Protein AF-A0A951KJ45-F1 (afdb_monomer_lite)

Radius of gyration: 13.0 Å; chains: 1; bounding box: 36×21×33 Å

pLDDT: mean 95.5, std 2.92, range [80.25, 98.19]

Structure (mmCIF, N/CA/C/O backbone):
data_AF-A0A951KJ45-F1
#
_entry.id   AF-A0A951KJ45-F1
#
loop_
_atom_site.group_PDB
_atom_site.id
_atom_site.type_symbol
_atom_site.label_atom_id
_atom_site.label_alt_id
_atom_site.label_comp_id
_atom_site.label_asym_id
_atom_site.label_entity_id
_atom_site.label_seq_id
_atom_site.pdbx_PDB_ins_code
_atom_site.Cartn_x
_atom_site.Cartn_y
_atom_site.Cartn_z
_atom_site.occupancy
_atom_site.B_iso_or_equiv
_atom_site.auth_seq_id
_atom_site.auth_comp_id
_atom_site.auth_asym_id
_atom_site.auth_atom_id
_atom_site.pdbx_PDB_model_num
ATOM 1 N N . MET A 1 1 ? -23.071 1.310 10.104 1.00 84.56 1 MET A N 1
ATOM 2 C CA . MET A 1 1 ? -21.970 0.737 9.303 1.00 84.56 1 MET A CA 1
ATOM 3 C C . MET A 1 1 ? -21.023 1.867 8.953 1.00 84.56 1 MET A C 1
ATOM 5 O O . MET A 1 1 ? -21.509 2.888 8.486 1.00 84.56 1 MET A O 1
ATOM 9 N N . ILE A 1 2 ? -19.728 1.730 9.236 1.00 94.19 2 ILE A N 1
ATOM 10 C CA . ILE A 1 2 ? -18.716 2.696 8.782 1.00 94.19 2 ILE A CA 1
ATOM 11 C C . ILE A 1 2 ? -18.226 2.206 7.420 1.00 94.19 2 ILE A C 1
ATOM 13 O O . ILE A 1 2 ? -17.958 1.015 7.271 1.00 94.19 2 ILE A O 1
ATOM 17 N N . ILE A 1 3 ? -18.158 3.096 6.432 1.00 94.06 3 ILE A N 1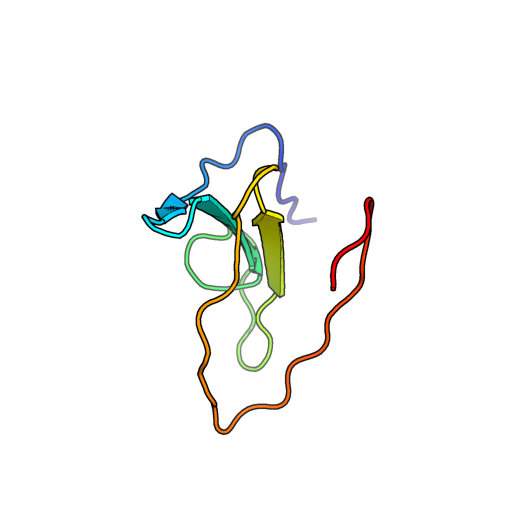
ATOM 18 C CA . ILE A 1 3 ? -17.725 2.779 5.066 1.00 94.06 3 ILE A CA 1
ATOM 19 C C . ILE A 1 3 ? -16.546 3.683 4.722 1.00 94.06 3 ILE A C 1
ATOM 21 O O . ILE A 1 3 ? -16.617 4.894 4.925 1.00 94.06 3 ILE A O 1
ATOM 25 N N . ALA A 1 4 ? -15.483 3.090 4.190 1.00 94.44 4 ALA A N 1
ATOM 26 C CA . ALA A 1 4 ? -14.362 3.798 3.591 1.00 94.44 4 ALA A CA 1
ATOM 27 C C . ALA A 1 4 ? -14.488 3.699 2.061 1.00 94.44 4 ALA A C 1
ATOM 29 O O . ALA A 1 4 ? -14.291 2.624 1.496 1.00 94.44 4 ALA A O 1
ATOM 30 N N . ASP A 1 5 ? -14.870 4.794 1.397 1.00 94.19 5 ASP A N 1
ATOM 31 C CA . ASP A 1 5 ? -14.994 4.834 -0.066 1.00 94.19 5 ASP A CA 1
ATOM 32 C C . ASP A 1 5 ? -13.649 5.195 -0.710 1.00 94.19 5 ASP A C 1
ATOM 34 O O . ASP A 1 5 ? -13.202 6.345 -0.679 1.00 94.19 5 ASP A O 1
ATOM 38 N N . LEU A 1 6 ? -13.020 4.201 -1.335 1.00 92.50 6 LEU A N 1
ATOM 39 C CA . LEU A 1 6 ? -11.737 4.344 -2.021 1.00 92.50 6 LEU A CA 1
ATOM 40 C C . LEU A 1 6 ? -11.725 5.424 -3.108 1.00 92.50 6 LEU A C 1
ATOM 42 O O . LEU A 1 6 ? -10.670 6.014 -3.344 1.00 92.50 6 LEU A O 1
ATOM 46 N N . ASN A 1 7 ? -12.866 5.701 -3.745 1.00 93.44 7 ASN A N 1
ATOM 47 C CA . ASN A 1 7 ? -12.962 6.717 -4.794 1.00 93.44 7 ASN A CA 1
ATOM 48 C C . ASN A 1 7 ? -12.933 8.143 -4.231 1.00 93.44 7 ASN A C 1
ATOM 50 O O . ASN A 1 7 ? -12.586 9.077 -4.949 1.00 93.44 7 ASN A O 1
ATOM 54 N N . GLN A 1 8 ? -13.282 8.314 -2.955 1.00 93.81 8 GLN A N 1
ATOM 55 C CA . GLN A 1 8 ? -13.329 9.612 -2.273 1.00 93.81 8 GLN A CA 1
ATOM 56 C C . GLN A 1 8 ? -12.101 9.854 -1.387 1.00 93.81 8 GLN A C 1
ATOM 58 O O . GLN A 1 8 ? -11.818 10.983 -0.990 1.00 93.81 8 GLN A O 1
ATOM 63 N N . MET A 1 9 ? -11.356 8.798 -1.057 1.00 93.50 9 MET A N 1
ATOM 64 C CA . MET A 1 9 ? -10.187 8.887 -0.192 1.00 93.50 9 MET A CA 1
ATOM 65 C C . MET A 1 9 ? -8.950 9.324 -0.973 1.00 93.50 9 MET A C 1
ATOM 67 O O . MET A 1 9 ? -8.418 8.604 -1.830 1.00 93.50 9 MET A O 1
ATOM 71 N N . GLN A 1 10 ? -8.439 10.502 -0.619 1.00 93.12 10 GLN A N 1
ATOM 72 C CA . GLN A 1 10 ? -7.147 10.951 -1.111 1.00 93.12 10 GLN A CA 1
ATOM 73 C C . GLN A 1 10 ? -6.043 10.030 -0.576 1.00 93.12 10 GLN A C 1
ATOM 75 O O . GLN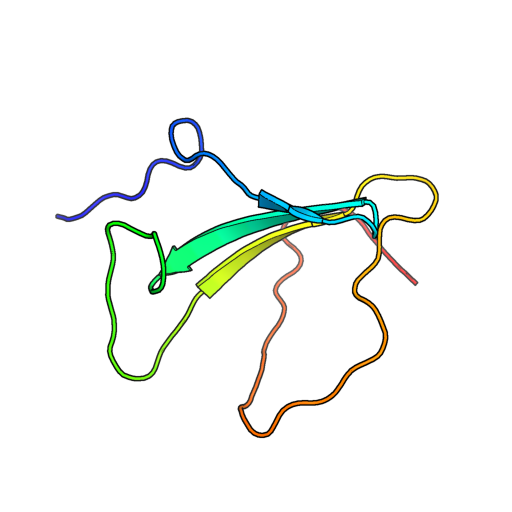 A 1 10 ? -5.995 9.702 0.609 1.00 93.12 10 GLN A O 1
ATOM 80 N N . GLY A 1 11 ? -5.162 9.588 -1.470 1.00 94.69 11 GLY A N 1
ATOM 81 C CA . GLY A 1 11 ? -3.969 8.837 -1.101 1.00 94.69 11 GLY A CA 1
ATOM 82 C C . GLY A 1 11 ? -2.747 9.732 -0.981 1.00 94.69 11 GLY A C 1
ATOM 83 O O . GLY A 1 11 ? -2.764 10.906 -1.349 1.00 94.69 11 GLY A O 1
ATOM 84 N N . ARG A 1 12 ? -1.655 9.143 -0.505 1.00 95.81 12 ARG A N 1
ATOM 85 C CA . ARG A 1 12 ? -0.336 9.765 -0.518 1.00 95.81 12 ARG A CA 1
ATOM 86 C C . ARG A 1 12 ? 0.533 9.107 -1.578 1.00 95.81 12 ARG A C 1
ATOM 88 O O . ARG A 1 12 ? 0.789 7.906 -1.499 1.00 95.81 12 ARG A O 1
ATOM 95 N N . THR A 1 13 ? 1.015 9.907 -2.521 1.00 96.50 13 THR A N 1
ATOM 96 C CA . THR A 1 13 ? 2.054 9.493 -3.467 1.00 96.50 13 THR A CA 1
ATOM 97 C C . THR A 1 13 ? 3.425 9.668 -2.824 1.00 96.50 13 THR A C 1
ATOM 99 O O . THR A 1 13 ? 3.743 10.729 -2.284 1.00 96.50 13 THR A O 1
ATOM 102 N N . PHE A 1 14 ? 4.236 8.618 -2.860 1.00 95.56 14 PHE A N 1
ATOM 103 C CA . PHE A 1 14 ? 5.616 8.614 -2.388 1.00 95.56 14 PHE A CA 1
ATOM 104 C C . PHE A 1 14 ? 6.597 8.661 -3.570 1.00 95.56 14 PHE A C 1
ATOM 106 O O . PHE A 1 14 ? 6.253 8.174 -4.648 1.00 95.56 14 PHE A O 1
ATOM 113 N N . PRO A 1 15 ? 7.834 9.169 -3.376 1.00 96.44 15 PRO A N 1
ATOM 114 C CA . PRO A 1 15 ? 8.837 9.274 -4.444 1.00 96.44 15 PRO A CA 1
ATOM 115 C C . PRO A 1 15 ? 9.150 7.957 -5.169 1.00 96.44 15 PRO A C 1
ATOM 117 O O . PRO A 1 15 ? 9.467 7.974 -6.351 1.00 96.44 15 PRO A O 1
ATOM 120 N N . ALA A 1 16 ? 8.987 6.813 -4.495 1.00 96.81 16 ALA A N 1
ATOM 121 C CA . ALA A 1 16 ? 9.134 5.473 -5.072 1.00 96.81 16 ALA A CA 1
ATOM 122 C C . ALA A 1 16 ? 7.982 5.067 -6.020 1.00 96.81 16 ALA A C 1
ATOM 124 O O . ALA A 1 16 ? 7.745 3.880 -6.230 1.00 96.81 16 ALA A O 1
ATOM 125 N N . ARG A 1 17 ? 7.242 6.052 -6.554 1.00 97.06 17 ARG A N 1
ATOM 126 C CA . ARG A 1 17 ? 6.098 5.876 -7.463 1.00 97.06 17 ARG A CA 1
ATOM 127 C C . ARG A 1 17 ? 5.055 4.910 -6.895 1.00 97.06 17 ARG A C 1
ATOM 129 O O . ARG A 1 17 ? 4.556 4.002 -7.556 1.00 97.06 17 ARG A O 1
ATOM 136 N N . ARG A 1 18 ? 4.775 5.119 -5.608 1.00 97.31 18 ARG A N 1
ATOM 137 C CA . ARG A 1 18 ? 3.855 4.332 -4.788 1.00 97.31 18 ARG A CA 1
ATOM 138 C C . ARG A 1 18 ? 2.736 5.233 -4.298 1.00 97.31 18 ARG A C 1
ATOM 140 O O . ARG A 1 18 ? 3.007 6.203 -3.589 1.00 97.31 18 ARG A O 1
ATOM 147 N N . LEU A 1 19 ? 1.496 4.878 -4.600 1.00 97.06 19 LEU A N 1
ATOM 148 C CA . LEU A 1 19 ? 0.312 5.490 -4.010 1.00 97.06 19 LEU A CA 1
ATOM 149 C C . LEU A 1 19 ? -0.189 4.613 -2.862 1.00 97.06 19 LEU A C 1
ATOM 151 O O . LEU A 1 19 ? -0.430 3.425 -3.051 1.00 97.06 19 LEU A O 1
ATOM 155 N N . THR A 1 20 ? -0.380 5.195 -1.680 1.00 96.88 20 THR A N 1
ATOM 156 C CA . THR A 1 20 ? -0.924 4.489 -0.511 1.00 96.88 20 THR A CA 1
ATOM 157 C C . THR A 1 20 ? -2.180 5.184 -0.005 1.00 96.88 20 THR A C 1
ATOM 159 O O . THR A 1 20 ? -2.191 6.406 0.159 1.00 96.88 20 THR A O 1
ATOM 162 N N . ARG A 1 21 ? -3.220 4.406 0.302 1.00 97.56 21 ARG A N 1
ATOM 163 C CA . ARG A 1 21 ? -4.401 4.854 1.054 1.00 97.56 21 ARG A CA 1
ATOM 164 C C . ARG A 1 21 ? -4.584 3.960 2.277 1.00 97.56 21 ARG A C 1
ATOM 166 O O . ARG A 1 21 ? -4.552 2.739 2.144 1.00 97.56 21 ARG A O 1
ATOM 173 N N . ASN A 1 22 ? -4.793 4.548 3.453 1.00 96.69 22 ASN A N 1
ATOM 174 C CA . ASN A 1 22 ? -5.121 3.786 4.659 1.00 96.69 22 ASN A CA 1
ATOM 175 C C . ASN A 1 22 ? -6.595 3.366 4.609 1.00 96.69 22 ASN A C 1
ATOM 177 O O . ASN A 1 22 ? -7.463 4.228 4.616 1.00 96.69 22 ASN A O 1
ATOM 181 N N . LEU A 1 23 ? -6.874 2.064 4.567 1.00 96.81 23 LEU A N 1
ATOM 182 C CA . LEU A 1 23 ? -8.223 1.501 4.678 1.00 96.81 23 LEU A CA 1
ATOM 183 C C . LEU A 1 23 ? -8.646 1.321 6.137 1.00 96.81 23 LEU A C 1
ATOM 185 O O . LEU A 1 23 ? -9.808 1.547 6.461 1.00 96.81 23 LEU A O 1
ATOM 189 N N . VAL A 1 24 ? -7.712 0.968 7.024 1.00 97.62 24 VAL A N 1
ATOM 190 C CA . VAL A 1 24 ? -7.920 0.893 8.478 1.00 97.62 24 VAL A CA 1
ATOM 191 C C . VAL A 1 24 ? -6.730 1.520 9.198 1.00 97.62 24 VAL A C 1
ATOM 193 O O . VAL A 1 24 ? -5.580 1.250 8.847 1.00 97.62 24 VAL A O 1
ATOM 196 N N . GLY A 1 25 ? -7.017 2.341 10.209 1.00 95.88 25 GLY A N 1
A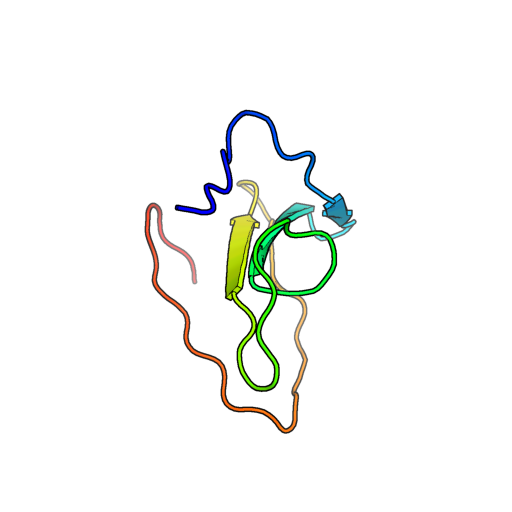TOM 197 C CA . GLY A 1 25 ? -6.022 3.095 10.966 1.00 95.88 25 GLY A CA 1
ATOM 198 C C . GLY A 1 25 ? -5.503 4.327 10.218 1.00 95.88 25 GLY A C 1
ATOM 199 O O . GLY A 1 25 ? -5.885 4.609 9.078 1.00 95.88 25 GLY A O 1
ATOM 200 N N . GLY A 1 26 ? -4.633 5.099 10.872 1.00 92.62 26 GLY A N 1
ATOM 201 C CA . GLY A 1 26 ? -4.090 6.337 10.306 1.00 92.62 26 GLY A CA 1
ATOM 202 C C . GLY A 1 26 ? -5.199 7.327 9.939 1.00 92.62 26 GLY A C 1
ATOM 203 O O . GLY A 1 26 ? -6.063 7.619 10.762 1.00 92.62 26 GLY A O 1
ATOM 204 N N . ALA A 1 27 ? -5.192 7.814 8.694 1.00 92.38 27 ALA A N 1
ATOM 205 C CA . ALA A 1 27 ? -6.184 8.767 8.184 1.00 92.38 27 ALA A CA 1
ATOM 206 C C . ALA A 1 27 ? -7.533 8.134 7.769 1.00 92.38 27 ALA A C 1
ATOM 208 O O . ALA A 1 27 ? -8.418 8.848 7.301 1.00 92.38 27 ALA A O 1
ATOM 209 N N . SER A 1 28 ? -7.701 6.812 7.898 1.00 95.56 28 SER A N 1
ATOM 210 C CA . SER A 1 28 ? -8.961 6.142 7.554 1.00 95.56 28 SER A CA 1
ATOM 211 C C . SER A 1 28 ? -10.112 6.561 8.484 1.00 95.56 28 SER A C 1
ATOM 213 O O . SER A 1 28 ? -9.892 6.729 9.685 1.00 95.56 28 SER A O 1
ATOM 215 N N . PRO A 1 29 ? -11.370 6.640 8.007 1.00 94.12 29 PRO A N 1
ATOM 216 C CA . PRO A 1 29 ? -12.529 6.723 8.900 1.00 94.12 29 PRO A CA 1
ATOM 217 C C . PRO A 1 29 ? -12.740 5.446 9.736 1.00 94.12 29 PRO A C 1
ATOM 219 O O . PRO A 1 29 ? -13.455 5.477 10.736 1.00 94.12 29 PRO A O 1
ATOM 222 N N . ILE A 1 30 ? -12.139 4.318 9.340 1.00 97.25 30 ILE A N 1
ATOM 223 C CA . ILE A 1 30 ? -12.193 3.050 10.072 1.00 97.25 30 ILE A CA 1
ATOM 224 C C . ILE A 1 30 ? -10.939 2.944 10.942 1.00 97.25 30 ILE A C 1
ATOM 226 O O . ILE A 1 30 ? -9.821 2.885 10.434 1.00 97.25 30 ILE A O 1
ATOM 230 N N . GLN A 1 31 ? -11.121 2.895 12.258 1.00 97.06 31 GLN A N 1
ATOM 231 C CA . GLN A 1 31 ? -10.033 2.794 13.232 1.00 97.06 31 GLN A CA 1
ATOM 232 C C . GLN A 1 31 ? -10.053 1.426 13.918 1.00 97.06 31 GLN A C 1
ATOM 234 O O . GLN A 1 31 ? -11.120 0.880 14.201 1.00 97.06 31 GLN A O 1
ATOM 239 N N . ALA A 1 32 ? -8.870 0.883 14.197 1.00 97.25 32 ALA A N 1
ATOM 240 C CA . ALA A 1 32 ? -8.673 -0.344 14.961 1.00 97.25 32 ALA A CA 1
ATOM 241 C C . ALA A 1 32 ? -7.380 -0.235 15.781 1.00 97.25 32 ALA A C 1
ATOM 243 O O . ALA A 1 32 ? -6.463 0.488 15.402 1.00 97.25 32 ALA A O 1
ATOM 244 N N . GLN A 1 33 ? -7.315 -0.936 16.915 1.00 96.38 33 GLN A N 1
ATOM 245 C CA . GLN A 1 33 ? -6.213 -0.768 17.868 1.00 96.38 33 GLN A CA 1
ATOM 246 C C . GLN A 1 33 ? -4.945 -1.536 17.466 1.00 96.38 33 GLN A C 1
ATOM 248 O O . GLN A 1 33 ? -3.849 -0.997 17.560 1.00 96.38 33 GLN A O 1
ATOM 253 N N . ASN A 1 34 ? -5.105 -2.783 17.014 1.00 97.00 34 ASN A N 1
ATOM 254 C CA . ASN A 1 34 ? -4.005 -3.724 16.757 1.00 97.00 34 ASN A CA 1
ATOM 255 C C . ASN A 1 34 ? -4.007 -4.227 15.305 1.00 97.00 34 ASN A C 1
ATOM 257 O O . ASN A 1 34 ? -3.498 -5.304 15.013 1.00 97.00 34 ASN A O 1
ATOM 261 N N . PHE A 1 35 ? -4.658 -3.485 14.409 1.00 97.19 35 PHE A N 1
ATOM 262 C CA . PHE A 1 35 ? -4.785 -3.844 13.005 1.00 97.19 35 PHE A CA 1
ATOM 263 C C . PHE A 1 35 ? -4.749 -2.583 12.149 1.00 97.19 35 PHE A C 1
ATOM 265 O O . PHE A 1 35 ? -5.461 -1.616 12.421 1.00 97.19 35 PHE A O 1
ATOM 272 N N . ALA A 1 36 ? -3.937 -2.618 11.101 1.00 97.44 36 ALA A N 1
ATOM 273 C CA . ALA A 1 36 ? -3.892 -1.596 10.074 1.00 97.44 36 ALA A CA 1
ATOM 274 C C . ALA A 1 36 ? -4.000 -2.275 8.712 1.00 97.44 36 ALA A C 1
ATOM 276 O O . ALA A 1 36 ? -3.509 -3.383 8.513 1.00 97.44 36 ALA A O 1
ATOM 277 N N . LEU A 1 37 ? -4.646 -1.594 7.773 1.00 97.75 37 LEU A N 1
ATOM 278 C CA . LEU A 1 37 ? -4.775 -2.066 6.403 1.00 97.75 37 LEU A CA 1
ATOM 279 C C . LEU A 1 37 ? -4.600 -0.882 5.469 1.00 97.75 37 LEU A C 1
ATOM 281 O O . LEU A 1 37 ? -5.185 0.181 5.683 1.00 97.75 37 LEU A O 1
ATOM 285 N N . GLY A 1 38 ? -3.818 -1.070 4.416 1.00 97.06 38 GLY A N 1
ATOM 286 C CA . GLY A 1 38 ? -3.692 -0.117 3.327 1.00 97.06 38 GLY A CA 1
ATOM 287 C C . GLY A 1 38 ? -3.996 -0.776 1.993 1.00 97.06 38 GLY A C 1
ATOM 288 O O . GLY A 1 38 ? -3.807 -1.978 1.834 1.00 97.06 38 GLY A O 1
ATOM 289 N N . VAL A 1 39 ? -4.432 0.028 1.027 1.00 97.31 39 VAL A N 1
ATOM 290 C CA . VAL A 1 39 ? -4.316 -0.333 -0.387 1.00 97.31 39 VAL A CA 1
ATOM 291 C C . VAL A 1 39 ? -3.143 0.434 -0.978 1.00 97.31 39 VAL A C 1
ATOM 293 O O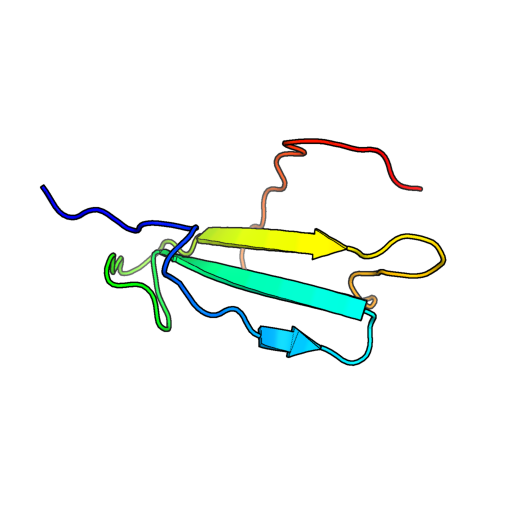 . VAL A 1 39 ? -2.986 1.643 -0.756 1.00 97.31 39 VAL A O 1
ATOM 296 N N . VAL A 1 40 ? -2.300 -0.290 -1.702 1.00 97.56 40 VAL A N 1
ATOM 297 C CA . VAL A 1 40 ? -1.099 0.238 -2.334 1.00 97.56 40 VAL A CA 1
ATOM 298 C C . VAL A 1 40 ? -1.190 -0.015 -3.829 1.00 97.56 40 VAL A C 1
ATOM 300 O O . VAL A 1 40 ? -1.517 -1.119 -4.249 1.00 97.56 40 VAL A O 1
ATOM 303 N N . VAL A 1 41 ? -0.898 1.015 -4.618 1.00 97.50 41 VAL A N 1
ATOM 304 C CA . VAL A 1 41 ? -0.727 0.908 -6.069 1.00 97.50 41 VAL A CA 1
ATOM 305 C C . VAL A 1 41 ? 0.710 1.290 -6.390 1.00 97.50 41 VAL A C 1
ATOM 307 O O . VAL A 1 41 ? 1.169 2.374 -6.011 1.00 97.50 41 VAL A O 1
ATOM 310 N N . LEU A 1 42 ? 1.417 0.388 -7.063 1.00 97.69 42 LEU A N 1
ATOM 311 C CA . LEU A 1 42 ? 2.747 0.631 -7.606 1.00 97.69 42 LEU A CA 1
ATOM 312 C C . LEU A 1 42 ? 2.592 1.017 -9.074 1.00 97.69 42 LEU A C 1
ATOM 314 O O . LEU A 1 42 ? 1.932 0.315 -9.836 1.00 97.69 42 LEU A O 1
ATOM 318 N N . GLU A 1 43 ? 3.151 2.159 -9.467 1.00 96.88 43 GLU A N 1
ATOM 319 C CA . GLU A 1 43 ? 3.112 2.566 -10.869 1.00 96.88 43 GLU A CA 1
ATOM 320 C C . GLU A 1 43 ? 3.993 1.657 -11.743 1.00 96.88 43 GLU A C 1
ATOM 322 O O . GLU A 1 43 ? 5.053 1.206 -11.300 1.00 96.88 43 GLU A O 1
ATOM 327 N N . PRO A 1 44 ? 3.635 1.453 -13.023 1.00 95.31 44 PRO A N 1
ATOM 328 C CA . PRO A 1 44 ? 4.477 0.700 -13.943 1.00 95.31 44 PRO A CA 1
ATOM 329 C C . PRO A 1 44 ? 5.840 1.377 -14.166 1.00 95.31 44 PRO A C 1
ATOM 331 O O . PRO A 1 44 ? 5.982 2.604 -14.074 1.00 95.31 44 PRO A O 1
ATOM 334 N N . ASN A 1 45 ? 6.831 0.569 -14.557 1.00 92.94 45 ASN A N 1
ATOM 335 C CA . ASN A 1 45 ? 8.202 0.990 -14.877 1.00 92.94 45 ASN A CA 1
ATOM 336 C C . ASN A 1 45 ? 8.978 1.556 -13.672 1.00 92.94 45 ASN A C 1
ATOM 338 O O . ASN A 1 45 ? 9.564 2.637 -13.759 1.00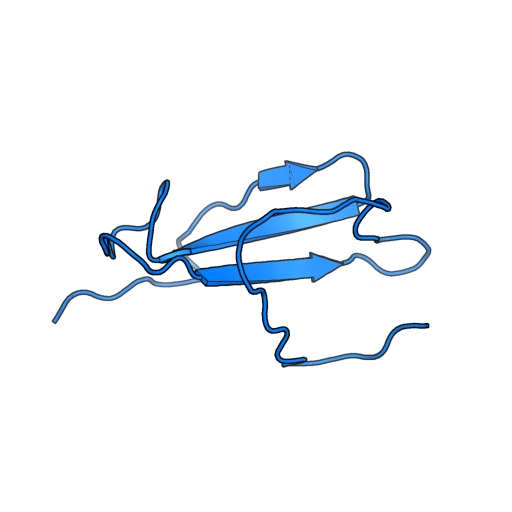 92.94 45 ASN A O 1
ATOM 342 N N . GLY A 1 46 ? 8.977 0.837 -12.544 1.00 91.56 46 GLY A N 1
ATOM 343 C CA . GLY A 1 46 ? 9.816 1.153 -11.379 1.00 91.56 46 GLY A CA 1
ATOM 344 C C . GLY A 1 46 ? 9.076 1.652 -10.136 1.00 91.56 46 GLY A C 1
ATOM 345 O O . GLY A 1 46 ? 9.724 2.162 -9.221 1.00 91.56 46 GLY A O 1
ATOM 346 N N . GLY A 1 47 ? 7.744 1.535 -10.082 1.00 96.94 47 GLY A N 1
ATOM 347 C CA . GLY A 1 47 ? 7.012 1.626 -8.821 1.00 96.94 47 GLY A CA 1
ATOM 348 C C . GLY A 1 47 ? 7.399 0.479 -7.902 1.00 96.94 47 GLY A C 1
ATOM 349 O O . GLY A 1 47 ? 7.404 -0.678 -8.312 1.00 96.94 47 GLY A O 1
ATOM 350 N N . GLN A 1 48 ? 7.765 0.808 -6.668 1.00 95.81 48 GLN A N 1
ATOM 351 C CA . GLN A 1 48 ? 8.322 -0.173 -5.745 1.00 95.81 48 GLN A CA 1
ATOM 352 C C . GLN A 1 48 ? 7.992 0.141 -4.291 1.00 95.81 48 GLN A C 1
ATOM 354 O O . GLN A 1 48 ? 7.691 1.278 -3.906 1.00 95.81 48 GLN A O 1
ATOM 359 N N . VAL A 1 49 ? 8.124 -0.890 -3.465 1.00 93.81 49 VAL A N 1
ATOM 360 C CA . VAL A 1 49 ? 8.264 -0.749 -2.022 1.00 93.81 49 VAL A CA 1
ATOM 361 C C . VAL A 1 49 ? 9.762 -0.833 -1.715 1.00 93.81 49 VAL A C 1
ATOM 363 O O . VAL A 1 49 ? 10.357 -1.878 -1.962 1.00 93.81 49 VAL A O 1
ATOM 366 N N . PRO A 1 50 ? 10.406 0.249 -1.234 1.00 93.81 50 PRO A N 1
ATOM 367 C CA . PRO A 1 50 ? 11.828 0.214 -0.908 1.00 93.81 50 PRO A CA 1
ATOM 368 C C . PRO A 1 50 ? 12.151 -0.898 0.089 1.00 93.81 50 PRO A C 1
ATOM 370 O O . PRO A 1 50 ? 11.338 -1.184 0.968 1.00 93.81 50 PRO A O 1
ATOM 373 N N . TRP A 1 51 ? 13.345 -1.479 -0.010 1.00 94.94 51 TRP A N 1
ATOM 374 C CA . TRP A 1 51 ? 13.808 -2.492 0.937 1.00 94.94 51 TRP A CA 1
ATOM 375 C C . TRP A 1 51 ? 13.756 -1.965 2.378 1.00 94.94 51 TRP A C 1
ATOM 377 O O . TRP A 1 51 ? 14.358 -0.936 2.694 1.00 94.94 51 TRP A O 1
ATOM 387 N N . HIS A 1 52 ? 13.031 -2.668 3.244 1.00 95.31 52 HIS A N 1
ATOM 388 C CA . HIS A 1 52 ? 12.889 -2.335 4.657 1.00 95.31 52 HIS A CA 1
ATOM 389 C C . HIS A 1 52 ? 12.547 -3.587 5.472 1.00 95.31 52 HIS A C 1
ATOM 391 O O . HIS A 1 52 ? 12.380 -4.672 4.922 1.00 95.31 52 HIS A O 1
ATOM 397 N N . ASN A 1 53 ? 12.488 -3.422 6.791 1.00 97.31 53 ASN A N 1
ATOM 398 C CA . ASN A 1 53 ? 12.022 -4.438 7.723 1.00 97.31 53 ASN A CA 1
ATOM 399 C C . ASN A 1 53 ? 11.234 -3.763 8.855 1.00 97.31 53 ASN A C 1
ATOM 401 O O . ASN A 1 53 ? 11.455 -2.582 9.146 1.00 97.31 53 ASN A O 1
ATOM 405 N N . GLN A 1 54 ? 10.371 -4.527 9.514 1.00 95.44 54 GLN A N 1
ATOM 406 C CA . GLN A 1 54 ? 9.562 -4.103 10.649 1.00 95.44 54 GLN A CA 1
ATOM 407 C C . GLN A 1 54 ? 9.394 -5.250 11.652 1.00 95.44 54 GLN A C 1
ATOM 409 O O . GLN A 1 54 ? 9.642 -6.410 11.336 1.00 95.44 54 GLN A O 1
ATOM 414 N N . GLU A 1 55 ? 8.979 -4.923 12.877 1.00 98.19 55 GLU A N 1
ATOM 415 C CA . GLU A 1 55 ? 8.743 -5.919 1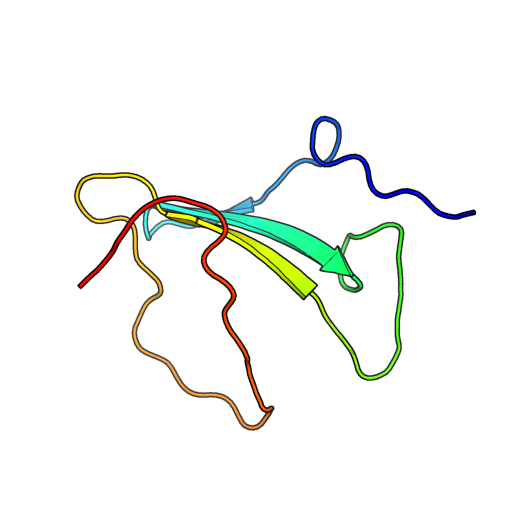3.932 1.00 98.19 55 GLU A CA 1
ATOM 416 C C . GLU A 1 55 ? 7.394 -6.636 13.781 1.00 98.19 55 GLU A C 1
ATOM 418 O O . GLU A 1 55 ? 7.246 -7.774 14.218 1.00 98.19 55 GLU A O 1
ATOM 423 N N . GLN A 1 56 ? 6.396 -5.965 13.201 1.00 97.56 56 GLN A N 1
ATOM 424 C CA . GLN A 1 56 ? 5.039 -6.487 13.068 1.00 97.56 56 GLN A CA 1
ATOM 425 C C . GLN A 1 56 ? 4.914 -7.414 11.856 1.00 97.56 56 GLN A C 1
ATOM 427 O O . GLN A 1 56 ? 5.483 -7.147 10.798 1.00 97.56 56 GLN A O 1
ATOM 432 N N . GLU A 1 57 ? 4.107 -8.467 11.995 1.00 97.81 57 GLU A N 1
ATOM 433 C CA . GLU A 1 57 ? 3.716 -9.312 10.867 1.00 97.81 57 GLU A CA 1
ATOM 434 C C . GLU A 1 57 ? 2.980 -8.482 9.808 1.00 97.81 57 GLU A C 1
ATOM 436 O O . GLU A 1 57 ? 2.104 -7.672 10.121 1.00 97.81 57 GLU A O 1
ATOM 441 N N . GLU A 1 58 ? 3.324 -8.705 8.542 1.00 97.69 58 GLU A N 1
ATOM 442 C CA . GLU A 1 58 ? 2.703 -8.038 7.405 1.00 97.69 58 GLU A CA 1
ATOM 443 C C . GLU A 1 58 ? 2.315 -9.075 6.352 1.00 97.69 58 GLU A C 1
ATOM 445 O O . GLU A 1 58 ? 3.079 -9.989 6.040 1.00 97.69 58 GLU A O 1
ATOM 450 N N . VAL A 1 59 ? 1.106 -8.938 5.808 1.00 97.50 59 VAL A N 1
ATOM 451 C CA . VAL A 1 59 ? 0.563 -9.840 4.791 1.00 97.50 59 VAL A CA 1
ATOM 452 C C . VAL A 1 59 ? 0.137 -9.021 3.584 1.00 97.50 59 VAL A C 1
ATOM 454 O O . VAL A 1 59 ? -0.608 -8.049 3.714 1.00 97.50 59 VAL A O 1
ATOM 457 N N . TYR A 1 60 ? 0.568 -9.456 2.403 1.00 96.75 60 TYR A N 1
ATOM 458 C CA . TYR A 1 60 ? 0.165 -8.865 1.135 1.00 96.75 60 TYR A CA 1
ATOM 459 C C . TYR A 1 60 ? -0.877 -9.736 0.440 1.00 96.75 60 TYR A C 1
ATOM 461 O O . TYR A 1 60 ? -0.733 -10.954 0.340 1.00 96.75 60 TYR A O 1
ATOM 469 N N . PHE A 1 61 ? -1.914 -9.087 -0.081 1.00 97.56 61 PHE A N 1
ATOM 470 C CA . PHE A 1 61 ? -2.867 -9.688 -1.003 1.00 97.56 61 PHE A CA 1
ATOM 471 C C . PHE A 1 61 ? -2.813 -8.918 -2.320 1.00 97.56 61 PHE A C 1
ATOM 473 O O . PHE A 1 61 ? -3.112 -7.722 -2.354 1.00 97.56 61 PHE A O 1
ATOM 480 N N . ILE A 1 62 ? -2.416 -9.595 -3.398 1.00 97.38 62 ILE A N 1
ATOM 481 C CA . ILE A 1 62 ? -2.357 -8.990 -4.729 1.00 97.38 62 ILE A CA 1
ATOM 482 C C . ILE A 1 62 ? -3.768 -8.982 -5.311 1.00 97.38 62 ILE A C 1
ATOM 484 O O . ILE A 1 62 ? -4.300 -10.021 -5.693 1.00 97.38 62 ILE A O 1
ATOM 488 N N . ALA A 1 63 ? -4.382 -7.799 -5.336 1.00 97.31 63 ALA A N 1
ATOM 489 C CA . ALA A 1 63 ? -5.716 -7.619 -5.901 1.00 97.31 63 ALA A CA 1
ATOM 490 C C . ALA A 1 63 ? -5.701 -7.608 -7.439 1.00 97.31 63 ALA A C 1
ATOM 492 O O . ALA A 1 63 ? -6.644 -8.091 -8.058 1.00 97.31 63 ALA A O 1
ATOM 493 N N . GLU A 1 64 ? -4.642 -7.060 -8.042 1.00 98.00 64 GLU A N 1
ATOM 494 C CA . GLU A 1 64 ? -4.459 -6.964 -9.492 1.00 98.00 64 GLU A CA 1
ATOM 495 C C . GLU A 1 64 ? -2.975 -6.743 -9.830 1.00 98.00 64 GLU A C 1
ATOM 497 O O . GLU A 1 64 ? -2.253 -6.096 -9.067 1.00 98.00 64 GLU A O 1
ATOM 502 N N . GLY A 1 65 ? -2.547 -7.244 -10.992 1.00 96.44 65 GLY A N 1
ATOM 503 C CA . GLY A 1 65 ? -1.196 -7.069 -11.525 1.00 96.44 65 GLY A CA 1
ATOM 504 C C . GLY A 1 65 ? -0.206 -8.151 -11.094 1.00 96.44 65 GLY A C 1
ATOM 505 O O . GLY A 1 65 ? -0.566 -9.147 -10.469 1.00 96.44 65 GLY A O 1
ATOM 506 N N . GLU A 1 66 ? 1.054 -7.939 -11.459 1.00 95.12 66 GLU A N 1
ATOM 507 C CA . GLU A 1 66 ? 2.191 -8.809 -11.157 1.00 95.12 66 GLU A CA 1
ATOM 508 C C . GLU A 1 66 ? 3.434 -7.963 -10.837 1.00 95.12 66 GLU A C 1
ATOM 510 O O . GLU A 1 66 ? 3.478 -6.765 -11.131 1.00 95.12 66 GLU A O 1
ATOM 515 N N . GLY A 1 67 ? 4.427 -8.576 -10.196 1.00 90.62 67 GLY A N 1
ATOM 516 C CA . GLY A 1 67 ? 5.701 -7.958 -9.834 1.00 90.62 67 GLY A CA 1
ATOM 517 C C . GLY A 1 67 ? 6.791 -9.017 -9.685 1.00 90.62 67 GLY A C 1
ATOM 518 O O . GLY A 1 67 ? 6.486 -10.210 -9.639 1.00 90.62 67 GLY A O 1
ATOM 519 N N . GLU A 1 68 ? 8.042 -8.567 -9.620 1.00 80.25 68 GLU A N 1
ATOM 520 C CA . GLU A 1 68 ? 9.248 -9.403 -9.512 1.00 80.25 68 GLU A CA 1
ATOM 521 C C . GLU A 1 68 ? 9.971 -9.184 -8.180 1.00 80.25 68 GLU A C 1
ATOM 523 O O . GLU A 1 68 ? 10.000 -8.020 -7.707 1.00 80.25 68 GLU A O 1
#

Sequence (68 aa):
MIIADLNQMQGRTFPARRLTRNLVGGASPIQAQNFALGVVVLEPNGGQVPWHNQEQEEVYFIAEGEGE

Secondary structure (DSSP, 8-state):
-----TTT---EEETTTEEEEEEESTTSSS--SS--EEEEEEPTTT----S---SS-------S----

Foldseek 3Di:
DDDFDPVPFAWDQDPQQKTKTWCEDDPHPHYDDQDTDIDMDADPDGRDDPDDDDPDDDDDDDPDDDDD